Protein AF-A0A1Z5YV07-F1 (afdb_monomer_lite)

Radius of gyration: 16.12 Å; chains: 1; bounding box: 35×33×42 Å

Structure (mmCIF, N/CA/C/O backbone):
data_AF-A0A1Z5YV07-F1
#
_entry.id   AF-A0A1Z5YV07-F1
#
loop_
_atom_site.group_PDB
_atom_site.id
_atom_site.type_symbol
_atom_site.label_atom_id
_atom_site.label_alt_id
_atom_site.label_comp_id
_atom_site.label_asym_id
_atom_site.label_entity_id
_atom_site.label_seq_id
_atom_site.pdbx_PDB_ins_code
_atom_site.Cartn_x
_atom_site.Cartn_y
_atom_site.Cartn_z
_atom_site.occupancy
_atom_site.B_iso_or_equiv
_atom_site.auth_seq_id
_atom_site.auth_comp_id
_atom_site.auth_asym_id
_atom_site.auth_atom_id
_atom_site.pdbx_PDB_model_num
ATOM 1 N N . MET A 1 1 ? -0.125 5.043 3.936 1.00 93.25 1 MET A N 1
ATOM 2 C CA . MET A 1 1 ? 0.894 4.436 4.819 1.00 93.25 1 MET A CA 1
ATOM 3 C C . MET A 1 1 ? 2.230 4.839 4.240 1.00 93.25 1 MET A C 1
ATOM 5 O O . MET A 1 1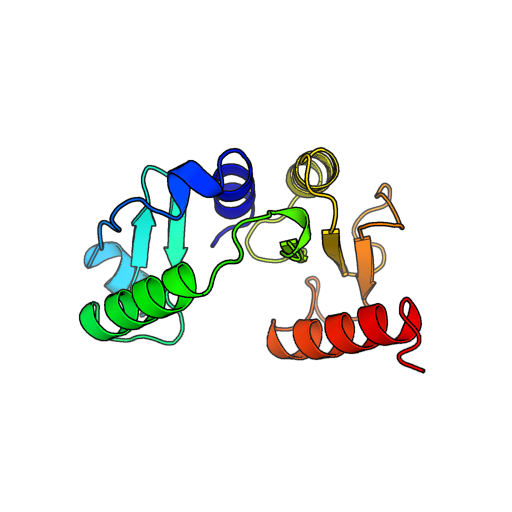 ? 2.277 5.045 3.032 1.00 93.25 1 MET A O 1
ATOM 9 N N . GLU A 1 2 ? 3.273 4.957 5.050 1.00 96.19 2 GLU A N 1
ATOM 10 C CA . GLU A 1 2 ? 4.626 5.019 4.491 1.00 96.19 2 GLU A CA 1
ATOM 11 C C . GLU A 1 2 ? 4.994 3.661 3.872 1.00 96.19 2 GLU A C 1
ATOM 13 O O . GLU A 1 2 ? 4.359 2.637 4.151 1.00 96.19 2 GLU A O 1
ATOM 18 N N . ALA A 1 3 ? 5.995 3.647 2.998 1.00 97.25 3 ALA A N 1
ATOM 19 C CA . ALA A 1 3 ? 6.403 2.456 2.266 1.00 97.25 3 ALA A CA 1
ATOM 20 C C . ALA A 1 3 ? 6.819 1.309 3.205 1.00 97.25 3 ALA A C 1
ATOM 22 O O . ALA A 1 3 ? 6.373 0.175 3.033 1.00 97.25 3 ALA A O 1
ATOM 23 N N . ASP A 1 4 ? 7.604 1.610 4.241 1.00 96.88 4 ASP A N 1
ATOM 24 C CA . ASP A 1 4 ? 8.066 0.619 5.220 1.00 96.88 4 ASP A CA 1
ATOM 25 C C . ASP A 1 4 ? 6.918 0.081 6.092 1.00 96.88 4 ASP A C 1
ATOM 27 O O . ASP A 1 4 ? 6.843 -1.125 6.344 1.00 96.88 4 ASP A O 1
ATOM 31 N N . ASP A 1 5 ? 5.978 0.947 6.492 1.00 97.94 5 ASP A N 1
ATOM 32 C CA . ASP A 1 5 ? 4.737 0.541 7.164 1.00 97.94 5 ASP A CA 1
ATOM 33 C C . ASP A 1 5 ? 3.943 -0.436 6.293 1.00 97.94 5 ASP A C 1
ATOM 35 O O . ASP A 1 5 ? 3.455 -1.452 6.788 1.00 97.94 5 ASP A O 1
ATOM 39 N N . TYR A 1 6 ? 3.845 -0.166 4.987 1.00 98.25 6 TYR A N 1
ATOM 40 C CA . TYR A 1 6 ? 3.141 -1.038 4.053 1.00 98.25 6 TYR A CA 1
ATOM 41 C C . TYR A 1 6 ? 3.842 -2.392 3.884 1.00 98.25 6 TYR A C 1
ATOM 43 O O . TYR A 1 6 ? 3.176 -3.424 3.903 1.00 98.25 6 TYR A O 1
ATOM 51 N N . ILE A 1 7 ? 5.176 -2.439 3.806 1.00 98.25 7 ILE A N 1
ATOM 52 C CA . ILE A 1 7 ? 5.910 -3.715 3.782 1.00 98.25 7 ILE A CA 1
ATOM 53 C C . ILE A 1 7 ? 5.664 -4.518 5.060 1.00 98.25 7 ILE A C 1
ATOM 55 O O . ILE A 1 7 ? 5.375 -5.713 4.988 1.00 98.25 7 ILE A O 1
ATOM 59 N N . ASN A 1 8 ? 5.745 -3.882 6.230 1.00 97.12 8 ASN A N 1
ATOM 60 C CA . ASN A 1 8 ? 5.493 -4.556 7.504 1.00 97.12 8 ASN A CA 1
ATOM 61 C C . ASN A 1 8 ? 4.047 -5.044 7.613 1.00 97.12 8 ASN A C 1
ATOM 63 O O . ASN A 1 8 ? 3.809 -6.172 8.041 1.00 97.12 8 ASN A O 1
ATOM 67 N N . PHE A 1 9 ? 3.100 -4.235 7.146 1.00 97.94 9 PHE A N 1
ATOM 68 C CA . PHE A 1 9 ? 1.698 -4.603 7.032 1.00 97.94 9 PHE A CA 1
ATOM 69 C C . PHE A 1 9 ? 1.504 -5.846 6.156 1.00 97.94 9 PHE A C 1
ATOM 71 O O . PHE A 1 9 ? 0.783 -6.764 6.536 1.00 97.94 9 PHE A O 1
ATOM 78 N N . LEU A 1 10 ? 2.193 -5.919 5.018 1.00 98.06 10 LEU A N 1
ATOM 79 C CA . LEU A 1 10 ? 2.113 -7.043 4.089 1.00 98.06 10 LEU A CA 1
ATOM 80 C C . LEU A 1 10 ? 2.897 -8.291 4.520 1.00 98.06 10 LEU A C 1
ATOM 82 O O . LEU A 1 10 ? 2.647 -9.368 3.997 1.00 98.06 10 LEU A O 1
ATOM 86 N N . ARG A 1 11 ? 3.826 -8.212 5.475 1.00 96.81 11 ARG A N 1
ATOM 87 C CA . ARG A 1 11 ? 4.520 -9.413 5.985 1.00 96.81 11 ARG A CA 1
ATOM 88 C C . ARG A 1 11 ? 3.602 -10.348 6.768 1.00 96.81 11 ARG A C 1
ATOM 90 O O . ARG A 1 11 ? 3.866 -11.544 6.821 1.00 96.81 11 ARG A O 1
ATOM 97 N N . ASP A 1 12 ? 2.549 -9.801 7.366 1.00 95.12 12 ASP A N 1
ATOM 98 C CA . ASP A 1 12 ? 1.585 -10.544 8.179 1.00 95.12 12 ASP A CA 1
ATOM 99 C C . ASP A 1 12 ? 0.162 -9.992 7.977 1.00 95.12 12 ASP A C 1
ATOM 101 O O . ASP A 1 12 ? -0.593 -9.737 8.920 1.00 95.12 12 ASP A O 1
ATOM 105 N N . PHE A 1 13 ? -0.190 -9.760 6.707 1.00 96.69 13 PHE A N 1
ATOM 106 C CA . PHE A 1 13 ? -1.395 -9.038 6.291 1.00 96.69 13 PHE A CA 1
ATOM 107 C C . PHE A 1 13 ? -2.661 -9.500 7.010 1.00 96.69 13 PHE A C 1
ATOM 109 O O . PHE A 1 13 ? -3.368 -8.680 7.592 1.00 96.69 13 PHE A O 1
ATOM 116 N N . ARG A 1 14 ? -2.945 -10.809 7.006 1.00 95.25 14 ARG A N 1
ATOM 117 C CA . ARG A 1 14 ? -4.187 -11.368 7.567 1.00 95.25 14 ARG A CA 1
ATOM 118 C C . ARG A 1 14 ? -4.284 -11.234 9.080 1.00 95.25 14 ARG A C 1
ATOM 120 O O . ARG A 1 14 ? -5.385 -11.050 9.591 1.00 95.25 14 ARG A O 1
ATOM 127 N N . ASN A 1 15 ? -3.161 -11.290 9.787 1.00 94.94 15 ASN A N 1
ATOM 128 C CA . ASN A 1 15 ? -3.136 -11.044 11.222 1.00 94.94 15 ASN A CA 1
ATOM 129 C C . ASN A 1 15 ? -3.289 -9.553 11.528 1.00 94.94 15 ASN A C 1
ATOM 131 O O . ASN A 1 15 ? -3.995 -9.191 12.462 1.00 94.94 15 ASN A O 1
ATOM 135 N N . ILE A 1 16 ? -2.623 -8.678 10.767 1.00 95.88 16 ILE A N 1
ATOM 136 C CA . ILE A 1 16 ? -2.610 -7.241 11.055 1.00 95.88 16 ILE A CA 1
ATOM 137 C C . ILE A 1 16 ? -3.946 -6.600 10.673 1.00 95.88 16 ILE A C 1
ATOM 139 O O . ILE A 1 16 ? -4.540 -5.930 11.508 1.00 95.88 16 ILE A O 1
ATOM 143 N N . ILE A 1 17 ? -4.475 -6.847 9.472 1.00 95.75 17 ILE A N 1
ATOM 144 C CA . ILE A 1 17 ? -5.689 -6.186 8.952 1.00 95.75 17 ILE A CA 1
ATOM 145 C C . ILE A 1 17 ? -6.923 -6.332 9.859 1.00 95.75 17 ILE A C 1
ATOM 147 O O . ILE A 1 17 ? -7.785 -5.453 9.868 1.00 95.75 17 ILE A O 1
ATOM 151 N N . GLY A 1 18 ? -7.014 -7.437 10.606 1.00 92.31 18 GLY A N 1
ATOM 152 C CA . GLY A 1 18 ? -8.135 -7.741 11.496 1.00 92.31 18 GLY A CA 1
ATOM 153 C C . GLY A 1 18 ? -8.008 -7.180 12.914 1.00 92.31 18 GLY A C 1
ATOM 154 O O . GLY A 1 18 ? -8.939 -7.346 13.698 1.00 92.31 18 GLY A O 1
ATOM 155 N N . LYS A 1 19 ? -6.880 -6.555 13.268 1.00 95.62 19 LYS A N 1
ATOM 156 C CA . LYS A 1 19 ? -6.681 -5.953 14.593 1.00 95.62 19 LYS A CA 1
ATOM 157 C C . LYS A 1 19 ? -7.398 -4.612 14.704 1.00 95.62 19 LYS A C 1
ATOM 159 O O . LYS A 1 19 ? -7.653 -3.928 13.712 1.00 95.62 19 LYS A O 1
ATOM 164 N N . ASP A 1 20 ? -7.674 -4.228 15.945 1.00 95.19 20 ASP A N 1
ATOM 165 C CA . ASP A 1 20 ? -8.215 -2.912 16.254 1.00 95.19 20 ASP A CA 1
ATOM 166 C C . ASP A 1 20 ? -7.219 -1.801 15.908 1.00 95.19 20 ASP A C 1
ATOM 168 O O . ASP A 1 20 ? -6.002 -1.949 16.055 1.00 95.19 20 ASP A O 1
ATOM 172 N N . ILE A 1 21 ? -7.766 -0.666 15.473 1.00 97.31 21 ILE A N 1
ATOM 173 C CA . ILE A 1 21 ? -7.000 0.549 15.205 1.00 97.31 21 ILE A CA 1
ATOM 174 C C . ILE A 1 21 ? -6.967 1.411 16.463 1.00 97.31 21 ILE A C 1
ATOM 176 O O . ILE A 1 21 ? -8.015 1.769 17.005 1.00 97.31 21 ILE A O 1
ATOM 180 N N . VAL A 1 22 ? -5.767 1.804 16.879 1.00 97.62 22 VAL A N 1
ATOM 181 C CA . VAL A 1 22 ? -5.553 2.821 17.911 1.00 97.62 22 VAL A CA 1
ATOM 182 C C . VAL A 1 22 ? -5.363 4.171 17.227 1.00 97.62 22 VAL A C 1
ATOM 184 O O . VAL A 1 22 ? -4.349 4.410 16.574 1.00 97.62 22 VAL A O 1
ATOM 187 N N . TYR A 1 23 ? -6.352 5.053 17.348 1.00 97.19 23 TYR A N 1
ATOM 188 C CA . TYR A 1 23 ? -6.301 6.397 16.769 1.00 97.19 23 TYR A CA 1
ATOM 189 C C . TYR A 1 23 ? -5.441 7.335 17.617 1.00 97.19 23 TYR A C 1
ATOM 191 O O . TYR A 1 23 ? -5.428 7.239 18.843 1.00 97.19 23 TYR A O 1
ATOM 199 N N . ASN A 1 24 ? -4.722 8.245 16.960 1.00 96.56 24 ASN A N 1
ATOM 200 C CA . ASN A 1 24 ? -3.821 9.186 17.616 1.00 96.56 24 ASN A CA 1
ATOM 201 C C . ASN A 1 24 ? -4.166 10.625 17.202 1.00 96.56 24 ASN A C 1
ATOM 203 O O . ASN A 1 24 ? -3.894 11.036 16.074 1.00 96.56 24 ASN A O 1
ATOM 207 N N . GLU A 1 25 ? -4.767 11.392 18.113 1.00 95.12 25 GLU A N 1
ATOM 208 C CA . GLU A 1 25 ? -5.223 12.765 17.850 1.00 95.12 25 GLU A CA 1
ATOM 209 C C . GLU A 1 25 ? -4.074 13.757 17.620 1.00 95.12 25 GLU A C 1
ATOM 211 O O . GLU A 1 25 ? -4.200 14.660 16.792 1.00 95.12 25 GLU A O 1
ATOM 216 N N . GLU A 1 26 ? -2.938 13.577 18.299 1.00 95.81 26 GLU A N 1
ATOM 217 C CA . GLU A 1 26 ? -1.756 14.428 18.122 1.00 95.81 26 GLU A CA 1
ATOM 218 C C . GLU A 1 26 ? -1.199 14.283 16.701 1.00 95.81 26 GLU A C 1
ATOM 220 O O . GLU A 1 26 ? -1.036 15.270 15.983 1.00 95.81 26 GLU A O 1
ATOM 225 N N . GLN A 1 27 ? -0.992 13.041 16.255 1.00 95.81 27 GLN A N 1
ATOM 226 C CA . GLN A 1 27 ? -0.579 12.745 14.884 1.00 95.81 27 GLN A CA 1
ATOM 227 C C . GLN A 1 27 ? -1.643 13.197 13.881 1.00 95.81 27 GLN A C 1
ATOM 229 O O . GLN A 1 27 ? -1.307 13.741 12.832 1.00 95.81 27 GLN A O 1
ATOM 234 N N . SER A 1 28 ? -2.926 13.032 14.215 1.00 95.75 28 SER A N 1
ATOM 235 C CA . SER A 1 28 ? -4.012 13.479 13.341 1.00 95.75 28 SER A CA 1
ATOM 236 C C . SER A 1 28 ? -3.990 14.993 13.127 1.00 95.75 28 SER A C 1
ATOM 238 O O . SER A 1 28 ? -4.149 15.472 12.005 1.00 95.75 28 SER A O 1
ATOM 240 N N . SER A 1 29 ? -3.723 15.749 14.193 1.00 93.94 29 SER A N 1
ATOM 241 C CA . SER A 1 29 ? -3.602 17.208 14.141 1.00 93.94 29 SER A CA 1
ATOM 242 C C . SER A 1 29 ? -2.368 17.642 13.349 1.00 93.94 29 SER A C 1
ATOM 244 O O . SER A 1 29 ? -2.453 18.558 12.536 1.00 93.94 29 SER A O 1
ATOM 246 N N . LEU A 1 30 ? -1.235 16.957 13.540 1.00 95.12 30 LEU A N 1
ATOM 247 C CA . LEU A 1 30 ? 0.011 17.235 12.821 1.00 95.12 30 LEU A CA 1
ATOM 248 C C . LEU A 1 30 ? -0.135 17.034 11.306 1.00 95.12 30 LEU A C 1
ATOM 250 O O . LEU A 1 30 ? 0.408 17.808 10.521 1.00 95.12 30 LEU A O 1
ATOM 254 N N . HIS A 1 31 ? -0.871 16.000 10.902 1.00 92.88 31 HIS A N 1
ATOM 255 C CA . HIS A 1 31 ? -1.031 15.613 9.500 1.00 92.88 31 HIS A CA 1
ATOM 256 C C . HIS A 1 31 ? -2.336 16.104 8.860 1.00 92.88 31 HIS A C 1
ATOM 258 O O . HIS A 1 31 ? -2.571 15.826 7.683 1.00 92.88 31 HIS A O 1
ATOM 264 N N . ASN A 1 32 ? -3.182 16.824 9.605 1.00 94.06 32 ASN A N 1
ATOM 265 C CA . ASN A 1 32 ? -4.477 17.340 9.149 1.00 94.06 32 ASN A CA 1
ATOM 266 C C . ASN A 1 32 ? -5.386 16.266 8.499 1.00 94.06 32 ASN A C 1
ATOM 268 O O . ASN A 1 32 ? -6.107 16.515 7.529 1.00 94.06 32 ASN A O 1
ATOM 272 N N . CYS A 1 33 ? -5.320 15.041 9.016 1.00 95.12 33 CYS A N 1
ATOM 273 C CA . CYS A 1 33 ? -6.159 13.905 8.632 1.00 95.12 33 CYS A CA 1
ATOM 274 C C . CYS A 1 33 ? -6.186 12.896 9.781 1.00 95.12 33 CYS A C 1
ATOM 276 O O . CYS A 1 33 ? -5.315 12.931 10.642 1.00 95.12 33 CYS A O 1
ATOM 278 N N . VAL A 1 34 ? -7.154 11.979 9.815 1.00 97.56 34 VAL A N 1
ATOM 279 C CA . VAL A 1 34 ? -7.167 10.951 10.867 1.00 97.56 34 VAL A CA 1
ATOM 280 C C . VAL A 1 34 ? -5.954 10.028 10.723 1.00 97.56 34 VAL A C 1
ATOM 282 O O . VAL A 1 34 ? -5.698 9.473 9.655 1.00 97.56 34 VAL A O 1
ATOM 285 N N . VAL A 1 35 ? -5.220 9.834 11.817 1.00 97.81 35 VAL A N 1
ATOM 286 C CA . VAL A 1 35 ? -4.085 8.912 11.905 1.00 97.81 35 VAL A CA 1
ATOM 287 C C . VAL A 1 35 ? -4.394 7.823 12.922 1.00 97.81 35 VAL A C 1
ATOM 289 O O . VAL A 1 35 ? -4.855 8.093 14.034 1.00 97.81 35 VAL A O 1
ATOM 292 N N . GLY A 1 36 ? -4.131 6.577 12.539 1.00 97.31 36 GLY A N 1
ATOM 293 C CA . GLY A 1 36 ? -4.302 5.415 13.401 1.00 97.31 36 GLY A CA 1
ATOM 294 C C . GLY A 1 36 ? -3.178 4.404 13.244 1.00 97.31 36 GLY A C 1
ATOM 295 O O . GLY A 1 36 ? -2.432 4.430 12.268 1.00 97.31 36 GLY A O 1
ATOM 296 N N . PHE A 1 37 ? -3.075 3.511 14.219 1.00 97.62 37 PHE A N 1
ATOM 297 C CA . PHE A 1 37 ? -2.061 2.470 14.287 1.00 97.62 37 PHE A CA 1
ATOM 298 C C . PHE A 1 37 ? -2.716 1.101 14.412 1.00 97.62 37 PHE A C 1
ATOM 300 O O . PHE A 1 37 ? -3.651 0.933 15.194 1.00 97.62 37 PHE A O 1
ATOM 307 N N . ILE A 1 38 ? -2.212 0.123 13.664 1.00 96.00 38 ILE A N 1
ATOM 308 C CA . ILE A 1 38 ? -2.626 -1.278 13.766 1.00 96.00 38 ILE A CA 1
ATOM 309 C C . ILE A 1 38 ? -1.414 -2.100 14.185 1.00 96.00 38 ILE A C 1
ATOM 311 O O . ILE A 1 38 ? -0.577 -2.473 13.361 1.00 96.00 38 ILE A O 1
ATOM 315 N N . GLY A 1 39 ? -1.287 -2.340 15.490 1.00 92.06 39 GLY A N 1
ATOM 316 C CA . GLY A 1 39 ? 0.007 -2.718 16.058 1.00 92.06 39 GLY A CA 1
ATOM 317 C C . GLY A 1 39 ? 1.025 -1.605 15.798 1.00 92.06 39 GLY A C 1
ATOM 318 O O . GLY A 1 39 ? 0.763 -0.455 16.139 1.00 92.06 39 GLY A O 1
ATOM 319 N N . ASP A 1 40 ? 2.134 -1.942 15.142 1.00 93.31 40 ASP A N 1
ATOM 320 C CA . ASP A 1 40 ? 3.217 -0.997 14.834 1.00 93.31 40 ASP A CA 1
ATOM 321 C C . ASP A 1 40 ? 3.066 -0.302 13.466 1.00 93.31 40 ASP A C 1
ATOM 323 O O . ASP A 1 40 ? 3.886 0.540 13.117 1.00 93.31 40 ASP A O 1
ATOM 327 N N . VAL A 1 41 ? 2.032 -0.638 12.683 1.00 96.38 41 VAL A N 1
ATOM 328 C CA . VAL A 1 41 ? 1.802 -0.068 11.343 1.00 96.38 41 VAL A CA 1
ATOM 329 C C . VAL A 1 41 ? 1.009 1.229 11.445 1.00 96.38 41 VAL A C 1
ATOM 331 O O . VAL A 1 41 ? -0.120 1.219 11.946 1.00 96.38 41 VAL A O 1
ATOM 334 N N . LYS A 1 42 ? 1.543 2.325 10.897 1.00 97.31 42 LYS A N 1
ATOM 335 C CA . LYS A 1 42 ? 0.857 3.626 10.843 1.00 97.31 42 LYS A CA 1
ATOM 336 C C . LYS A 1 42 ? 0.003 3.796 9.584 1.00 97.31 42 LYS A C 1
ATOM 338 O O . LYS A 1 42 ? 0.441 3.562 8.459 1.00 97.31 42 LYS A O 1
ATOM 343 N N . ILE A 1 43 ? -1.221 4.292 9.760 1.00 96.94 43 ILE A N 1
ATOM 344 C CA . ILE A 1 43 ? -2.201 4.521 8.693 1.00 96.94 43 ILE A CA 1
ATOM 345 C C . ILE A 1 43 ? -2.669 5.973 8.703 1.00 96.94 43 ILE A C 1
ATOM 347 O O . ILE A 1 43 ? -3.110 6.491 9.726 1.00 96.94 43 ILE A O 1
ATOM 351 N N . PHE A 1 44 ? -2.634 6.592 7.523 1.00 96.69 44 PHE A N 1
ATOM 352 C CA . PHE A 1 44 ? -3.171 7.925 7.265 1.00 96.69 44 PHE A CA 1
ATOM 353 C C . PHE A 1 44 ? -4.501 7.801 6.518 1.00 96.69 44 PHE A C 1
ATOM 355 O O . PHE A 1 44 ? -4.550 7.314 5.386 1.00 96.69 44 PHE A O 1
ATOM 362 N N . PHE A 1 45 ? -5.583 8.256 7.134 1.00 96.56 45 PHE A N 1
ATOM 363 C CA . PHE A 1 45 ? -6.925 8.285 6.562 1.00 96.56 45 PHE A CA 1
ATOM 364 C C . PHE A 1 45 ? -7.159 9.632 5.861 1.00 96.56 45 PHE A C 1
ATOM 366 O O . PHE A 1 45 ? -7.938 10.463 6.318 1.00 96.56 45 PHE A O 1
ATOM 373 N N . LEU A 1 46 ? -6.482 9.837 4.724 1.00 92.50 46 LEU A N 1
ATOM 374 C CA . LEU A 1 46 ? -6.352 11.134 4.031 1.00 92.50 46 LEU A CA 1
ATOM 375 C C . LEU A 1 46 ? -7.675 11.853 3.702 1.00 92.50 46 LEU A C 1
ATOM 377 O O . LEU A 1 46 ? -7.696 13.074 3.574 1.00 92.50 46 LEU A O 1
ATOM 381 N N . HIS A 1 47 ? -8.775 11.115 3.545 1.00 89.38 47 HIS A N 1
ATOM 382 C CA . HIS A 1 47 ? -10.083 11.665 3.166 1.00 89.38 47 HIS A CA 1
ATOM 383 C C . HIS A 1 47 ? -11.075 11.777 4.330 1.00 89.38 47 HIS A C 1
ATOM 385 O O . HIS A 1 47 ? -12.234 12.116 4.103 1.00 89.38 47 HIS A O 1
ATOM 391 N N . TYR A 1 48 ? -10.649 11.482 5.558 1.00 92.44 48 TYR A N 1
ATOM 392 C CA . TYR A 1 48 ? -11.522 11.453 6.726 1.00 92.44 48 TYR A CA 1
ATOM 393 C C . TYR A 1 48 ? -11.044 12.458 7.771 1.00 92.44 48 TYR A C 1
ATOM 395 O O . TYR A 1 48 ? -9.867 12.501 8.126 1.00 92.44 48 TYR A O 1
ATOM 403 N N . GLN A 1 49 ? -11.983 13.278 8.242 1.00 87.75 49 GLN A N 1
ATOM 404 C CA . GLN A 1 49 ? -11.742 14.335 9.230 1.00 87.75 49 GLN A CA 1
ATOM 405 C C . GLN A 1 49 ? -12.221 13.944 10.634 1.00 87.75 49 GLN A C 1
ATOM 407 O O . GLN A 1 49 ? -11.925 14.637 11.600 1.00 87.75 49 GLN A O 1
ATOM 412 N N . ASN A 1 50 ? -12.956 12.837 10.760 1.00 93.06 50 ASN A N 1
ATOM 413 C CA . ASN A 1 50 ? -13.397 12.300 12.038 1.00 93.06 50 ASN A CA 1
ATOM 414 C C . ASN A 1 50 ? -13.065 10.801 12.135 1.00 93.06 50 ASN A C 1
ATOM 416 O O . ASN A 1 50 ? -12.960 10.092 11.128 1.00 93.06 50 ASN A O 1
ATOM 420 N N . ILE A 1 51 ? -12.843 10.347 13.368 1.00 95.62 51 ILE A N 1
ATOM 421 C CA . ILE A 1 51 ? -12.414 8.979 13.674 1.00 95.62 51 ILE A CA 1
ATOM 422 C C . ILE A 1 51 ? -13.520 7.966 13.358 1.00 95.62 51 ILE A C 1
ATOM 424 O O . ILE A 1 51 ? -13.221 6.885 12.855 1.00 95.62 51 ILE A O 1
ATOM 428 N N . ASP A 1 52 ? -14.782 8.315 13.609 1.00 95.81 52 ASP A N 1
ATOM 429 C CA . ASP A 1 52 ? -15.913 7.404 13.418 1.00 95.81 52 ASP A CA 1
ATOM 430 C C . ASP A 1 52 ? -16.108 7.033 11.938 1.00 95.81 52 ASP A C 1
ATOM 432 O O . ASP A 1 52 ? -16.159 5.849 11.606 1.00 95.81 52 ASP A O 1
ATOM 436 N N . ASP A 1 53 ? -16.078 8.006 11.021 1.00 95.56 53 ASP A N 1
ATOM 437 C CA . ASP A 1 53 ? -16.178 7.760 9.578 1.00 95.56 53 ASP A CA 1
ATOM 438 C C . ASP A 1 53 ? -14.997 6.935 9.075 1.00 95.56 53 ASP A C 1
ATOM 440 O O . ASP A 1 53 ? -15.184 6.074 8.210 1.00 95.56 53 ASP A O 1
ATOM 444 N N . ALA A 1 54 ? -13.787 7.193 9.590 1.00 96.00 54 ALA A N 1
ATOM 445 C CA . ALA A 1 54 ? -12.587 6.430 9.256 1.00 96.00 54 ALA A CA 1
ATOM 446 C C . ALA A 1 54 ? -12.724 4.969 9.711 1.00 96.00 54 ALA A C 1
ATOM 448 O O . ALA A 1 54 ? -12.462 4.052 8.925 1.00 96.00 54 ALA A O 1
ATOM 449 N N . LYS A 1 55 ? -13.209 4.756 10.939 1.00 95.75 55 LYS A N 1
ATOM 450 C CA . LYS A 1 55 ? -13.454 3.439 11.529 1.00 95.75 55 LYS A CA 1
ATOM 451 C C . LYS A 1 55 ? -14.505 2.660 10.751 1.00 95.75 55 LYS A C 1
ATOM 453 O O . LYS A 1 55 ? -14.218 1.555 10.292 1.00 95.75 55 LYS A O 1
ATOM 458 N N . ASP A 1 56 ? -15.675 3.245 10.520 1.00 95.81 56 ASP A N 1
ATOM 459 C CA . ASP A 1 56 ? -16.767 2.605 9.781 1.00 95.81 56 ASP A CA 1
ATOM 460 C C . ASP A 1 56 ? -16.337 2.252 8.354 1.00 95.81 56 ASP A C 1
ATOM 462 O O . ASP A 1 56 ? -16.596 1.163 7.831 1.00 95.81 56 ASP A O 1
ATOM 466 N N . SER A 1 57 ? -15.602 3.165 7.726 1.00 95.19 57 SER A N 1
ATOM 467 C CA . SER A 1 57 ? -15.012 2.991 6.406 1.00 95.19 57 SER A CA 1
ATOM 468 C C . SER A 1 57 ? -13.974 1.880 6.337 1.00 95.19 57 SER A C 1
ATOM 470 O O . SER A 1 57 ? -13.918 1.181 5.319 1.00 95.19 57 SER A O 1
ATOM 472 N N . TRP A 1 58 ? -13.145 1.735 7.367 1.00 96.19 58 TRP A N 1
ATOM 473 C CA . TRP A 1 58 ? -12.169 0.660 7.481 1.00 96.19 58 TRP A CA 1
ATOM 474 C C . TRP A 1 58 ? -12.872 -0.677 7.682 1.00 96.19 58 TRP A C 1
ATOM 476 O O . TRP A 1 58 ? -12.744 -1.563 6.837 1.00 96.19 58 TRP A O 1
ATOM 486 N N . THR A 1 59 ? -13.708 -0.792 8.717 1.00 95.56 59 THR A N 1
ATOM 487 C CA . THR A 1 59 ? -14.446 -2.016 9.054 1.00 95.56 59 THR A CA 1
ATOM 488 C C . THR A 1 59 ? -15.268 -2.522 7.868 1.00 95.56 59 THR A C 1
ATOM 490 O O . THR A 1 59 ? -15.211 -3.705 7.530 1.00 95.56 59 THR A O 1
ATOM 493 N N . ARG A 1 60 ? -15.966 -1.628 7.154 1.00 96.75 60 ARG A N 1
ATOM 494 C CA . ARG A 1 60 ? -16.736 -1.975 5.948 1.00 96.75 60 ARG A CA 1
ATOM 495 C C . ARG A 1 60 ? -15.868 -2.452 4.779 1.00 96.75 60 ARG A C 1
ATOM 497 O O . ARG A 1 60 ? -16.359 -3.190 3.929 1.00 96.75 6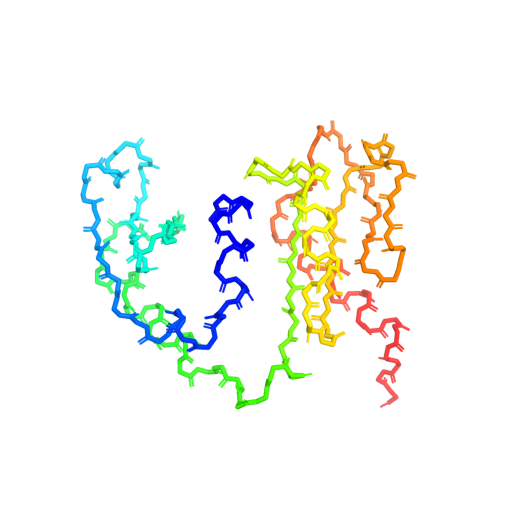0 ARG A O 1
ATOM 504 N N . ARG A 1 61 ? -14.625 -1.978 4.650 1.00 95.75 61 ARG A N 1
ATOM 505 C CA . ARG A 1 61 ? -13.710 -2.415 3.580 1.00 95.75 61 ARG A CA 1
ATOM 506 C C . ARG A 1 61 ? -13.045 -3.739 3.933 1.00 95.75 61 ARG A C 1
ATOM 508 O O . ARG A 1 61 ? -12.994 -4.615 3.077 1.00 95.75 61 ARG A O 1
ATOM 515 N N . VAL A 1 62 ? -12.635 -3.913 5.188 1.00 96.31 62 VAL A N 1
ATOM 516 C CA . VAL A 1 62 ? -12.086 -5.179 5.693 1.00 96.31 62 VAL A CA 1
ATOM 517 C C . VAL A 1 62 ? -13.095 -6.316 5.538 1.00 96.31 62 VAL A C 1
ATOM 519 O O . VAL A 1 62 ? -12.723 -7.396 5.093 1.00 96.31 62 VAL A O 1
ATOM 522 N N . SER A 1 63 ? -14.386 -6.073 5.789 1.00 96.50 63 SER A N 1
ATOM 523 C CA . SER A 1 63 ? -15.425 -7.104 5.638 1.00 96.50 63 SER A CA 1
ATOM 524 C C . SER A 1 63 ? -15.668 -7.577 4.197 1.00 96.50 63 SER A C 1
ATOM 526 O O . SER A 1 63 ? -16.337 -8.587 3.997 1.00 96.50 63 SER A O 1
ATOM 528 N N . ARG A 1 64 ? -15.141 -6.867 3.190 1.00 96.69 64 ARG A N 1
ATOM 5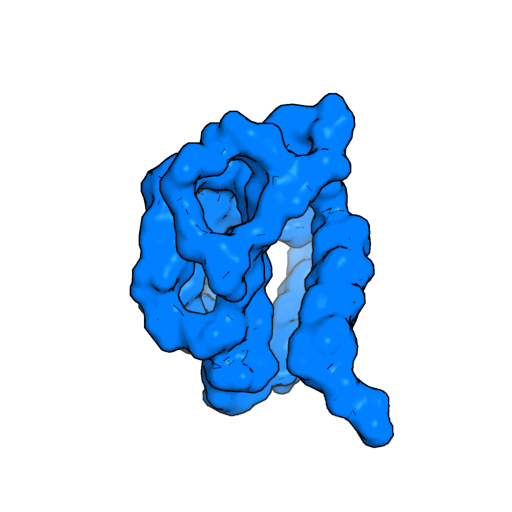29 C CA . ARG A 1 64 ? -15.226 -7.245 1.768 1.00 96.69 64 ARG A CA 1
ATOM 530 C C . ARG A 1 64 ? -14.001 -8.006 1.279 1.00 96.69 64 ARG A C 1
ATOM 532 O O . ARG A 1 64 ? -13.970 -8.380 0.109 1.00 96.69 64 ARG A O 1
ATOM 539 N N . LEU A 1 65 ? -12.986 -8.179 2.126 1.00 96.81 65 LEU A N 1
ATOM 540 C CA . LEU A 1 65 ? -11.784 -8.891 1.724 1.00 96.81 65 LEU A CA 1
ATOM 541 C C . LEU A 1 65 ? -12.137 -10.336 1.360 1.00 96.81 65 LEU A C 1
ATOM 543 O O . LEU A 1 65 ? -12.851 -10.999 2.118 1.00 96.81 65 LEU A O 1
ATOM 547 N N . PRO A 1 66 ? -11.636 -10.840 0.223 1.00 96.69 66 PRO A N 1
ATOM 548 C CA . PRO A 1 66 ? -11.832 -12.232 -0.141 1.00 96.69 66 PRO A CA 1
ATOM 549 C C . PRO A 1 66 ? -11.116 -13.142 0.861 1.00 96.69 66 PRO A C 1
ATOM 551 O O . PRO A 1 66 ? -10.180 -12.727 1.551 1.00 96.69 66 PRO A O 1
ATOM 554 N N . ALA A 1 67 ? -11.546 -14.400 0.941 1.00 95.25 67 ALA A N 1
ATOM 555 C CA . ALA A 1 67 ? -10.933 -15.381 1.833 1.00 95.25 67 ALA A CA 1
ATOM 556 C C . ALA A 1 67 ? -9.507 -15.763 1.395 1.00 95.25 67 ALA A C 1
ATOM 558 O O . ALA A 1 67 ? -8.663 -16.019 2.249 1.00 95.25 67 ALA A O 1
ATOM 559 N N . SER A 1 68 ? -9.240 -15.776 0.085 1.00 96.62 68 SER A N 1
ATOM 560 C CA . SER A 1 68 ? -7.929 -16.086 -0.490 1.00 96.62 68 SER A CA 1
ATOM 561 C C . SER A 1 68 ? -7.121 -14.817 -0.759 1.00 96.62 68 SER A C 1
ATOM 563 O O . SER A 1 68 ? -7.668 -13.820 -1.229 1.00 96.62 68 SER A O 1
ATOM 565 N N . ASP A 1 69 ? -5.813 -14.858 -0.501 1.00 96.25 69 ASP A N 1
ATOM 566 C CA . ASP A 1 69 ? -4.883 -13.788 -0.899 1.00 96.25 69 ASP A CA 1
ATOM 567 C C . ASP A 1 69 ? -4.642 -13.766 -2.414 1.00 96.25 69 ASP A C 1
ATOM 569 O O . ASP A 1 69 ? -4.310 -12.723 -2.970 1.00 96.25 69 ASP A O 1
ATOM 573 N N . ASP A 1 70 ? -4.890 -14.883 -3.101 1.00 96.62 70 ASP A N 1
ATOM 574 C CA . ASP A 1 70 ? -4.801 -14.981 -4.562 1.00 96.62 70 ASP A CA 1
ATOM 575 C C . ASP A 1 70 ? -5.913 -14.212 -5.291 1.00 96.62 70 ASP A C 1
ATOM 577 O O . ASP A 1 70 ? -5.834 -14.040 -6.506 1.00 96.62 70 ASP A O 1
ATOM 581 N N . ASP A 1 71 ? -6.933 -13.750 -4.566 1.00 96.00 71 ASP A N 1
ATOM 582 C CA . ASP A 1 71 ? -8.004 -12.894 -5.086 1.00 96.00 71 ASP A CA 1
ATOM 583 C C . ASP A 1 71 ? -7.748 -11.407 -4.768 1.00 96.00 71 ASP A C 1
ATOM 585 O O . ASP A 1 71 ? -8.587 -10.546 -5.039 1.00 96.00 71 ASP A O 1
ATOM 589 N N . ILE A 1 72 ? -6.597 -11.091 -4.165 1.00 96.62 72 ILE A N 1
ATOM 590 C CA . ILE A 1 72 ? -6.172 -9.734 -3.820 1.00 96.62 72 ILE A CA 1
ATOM 591 C C . ILE A 1 72 ? -5.032 -9.333 -4.750 1.00 96.62 72 ILE A C 1
ATOM 593 O O . ILE A 1 72 ? -4.120 -10.115 -5.011 1.00 96.62 72 ILE A O 1
ATOM 597 N N . LEU A 1 73 ? -5.080 -8.095 -5.239 1.00 96.88 73 LEU A N 1
ATOM 598 C CA . LEU A 1 73 ? -3.948 -7.439 -5.879 1.00 96.88 73 LEU A CA 1
ATOM 599 C C . LEU A 1 73 ? -3.278 -6.506 -4.874 1.00 96.88 73 LEU A C 1
ATOM 601 O O . LEU A 1 73 ? -3.897 -5.551 -4.402 1.00 96.88 73 LEU A O 1
ATOM 605 N N . PHE A 1 74 ? -2.008 -6.760 -4.580 1.00 97.75 74 PHE A N 1
ATOM 606 C CA . PHE A 1 74 ? 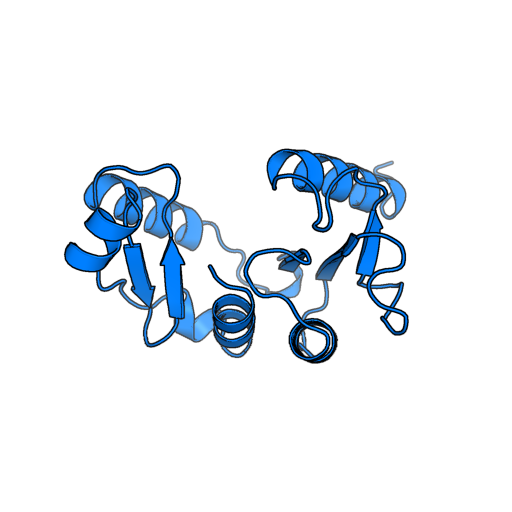-1.197 -5.875 -3.752 1.00 97.75 74 PHE A CA 1
ATOM 607 C C . PHE A 1 74 ? -0.463 -4.878 -4.644 1.00 97.75 74 PHE A C 1
ATOM 609 O O . PHE A 1 74 ? 0.265 -5.279 -5.552 1.00 97.75 74 PHE A O 1
ATOM 616 N N . GLN A 1 75 ? -0.667 -3.586 -4.394 1.00 97.62 75 GLN A N 1
ATOM 617 C CA . GLN A 1 75 ? -0.132 -2.507 -5.217 1.00 97.62 75 GLN A CA 1
ATOM 618 C C . GLN A 1 75 ? 0.760 -1.582 -4.390 1.00 97.62 75 GLN A C 1
ATOM 620 O O . GLN A 1 75 ? 0.354 -1.125 -3.324 1.00 97.62 75 GLN A O 1
ATOM 625 N N . ILE A 1 76 ? 1.944 -1.263 -4.911 1.00 97.88 76 ILE A N 1
ATOM 626 C CA . ILE A 1 76 ? 2.869 -0.284 -4.326 1.00 97.88 76 ILE A CA 1
ATOM 627 C C . ILE A 1 76 ? 3.334 0.724 -5.387 1.00 97.88 76 ILE A C 1
ATOM 629 O O . ILE A 1 76 ? 3.296 0.447 -6.584 1.00 97.88 76 ILE A O 1
ATOM 633 N N . SER A 1 77 ? 3.780 1.901 -4.956 1.00 97.50 77 SER A N 1
ATOM 634 C CA . SER A 1 77 ? 4.426 2.897 -5.817 1.00 97.50 77 SER A CA 1
ATOM 635 C C . SER A 1 77 ? 5.656 3.475 -5.131 1.00 97.50 77 SER A C 1
ATOM 637 O O . SER A 1 77 ? 5.724 3.443 -3.904 1.00 97.50 77 SER A O 1
ATOM 639 N N . ASP A 1 78 ? 6.567 4.087 -5.884 1.00 96.75 78 ASP A N 1
ATOM 640 C CA . ASP A 1 78 ? 7.788 4.726 -5.369 1.00 96.75 78 ASP A CA 1
ATOM 641 C C . ASP A 1 78 ? 7.584 6.056 -4.601 1.00 96.75 78 ASP A C 1
ATOM 643 O O . ASP A 1 78 ? 8.443 6.945 -4.598 1.00 96.75 78 ASP A O 1
ATOM 647 N N . ARG A 1 79 ? 6.435 6.178 -3.932 1.00 95.06 79 ARG A N 1
ATOM 648 C CA . ARG A 1 79 ? 6.027 7.289 -3.065 1.00 95.06 79 ARG A CA 1
ATOM 649 C C . ARG A 1 79 ? 6.308 6.968 -1.592 1.00 95.06 79 ARG A C 1
ATOM 651 O O . ARG A 1 79 ? 6.672 5.850 -1.24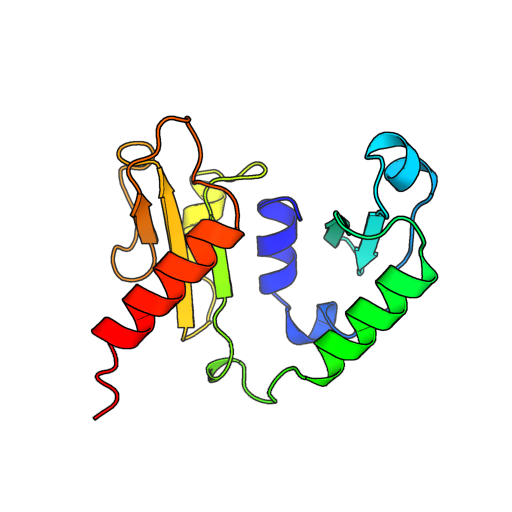1 1.00 95.06 79 ARG A O 1
ATOM 658 N N . ASP A 1 80 ? 6.126 7.965 -0.729 1.00 94.38 80 ASP A N 1
ATOM 659 C CA . ASP A 1 80 ? 6.025 7.800 0.729 1.00 94.38 80 ASP A CA 1
ATOM 660 C C . ASP A 1 80 ? 7.207 7.056 1.382 1.00 94.38 80 ASP A C 1
ATOM 662 O O . ASP A 1 80 ? 7.027 6.162 2.207 1.00 94.38 80 ASP A O 1
ATOM 666 N N . GLY A 1 81 ? 8.435 7.428 1.006 1.00 95.50 81 GLY A N 1
ATOM 667 C CA . GLY A 1 81 ? 9.658 6.855 1.580 1.00 95.50 81 GLY A CA 1
ATOM 668 C C . GLY A 1 81 ? 10.123 5.550 0.930 1.00 95.50 81 GLY A C 1
ATOM 669 O O . GLY A 1 81 ? 10.988 4.879 1.480 1.00 95.50 81 GLY A O 1
ATOM 670 N N . PHE A 1 82 ? 9.581 5.183 -0.234 1.00 97.56 82 PHE A N 1
ATOM 671 C CA . PHE A 1 82 ? 10.022 4.008 -0.985 1.00 97.56 82 PHE A CA 1
ATOM 672 C C . PHE A 1 82 ? 11.513 4.080 -1.358 1.00 97.56 82 PHE A C 1
ATOM 674 O O . PHE A 1 82 ? 12.006 5.079 -1.888 1.00 97.56 82 PHE A O 1
ATOM 681 N N . THR 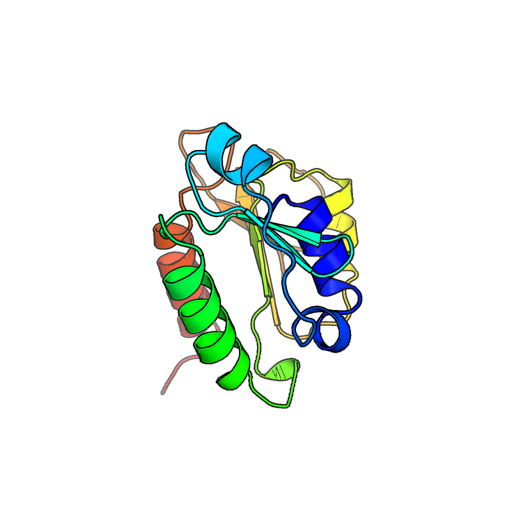A 1 83 ? 12.228 2.977 -1.133 1.00 96.94 83 THR A N 1
ATOM 682 C CA . THR A 1 83 ? 13.663 2.825 -1.426 1.00 96.94 83 THR A CA 1
ATOM 683 C C . THR A 1 83 ? 13.949 1.544 -2.217 1.00 96.94 83 THR A C 1
ATOM 685 O O . THR A 1 83 ? 13.065 0.712 -2.414 1.00 96.94 83 THR A O 1
ATOM 688 N N . GLU A 1 84 ? 15.207 1.335 -2.622 1.00 96.88 84 GLU A N 1
ATOM 689 C CA . GLU A 1 84 ? 15.663 0.052 -3.192 1.00 96.88 84 GLU A CA 1
ATOM 690 C C . GLU A 1 84 ? 15.368 -1.134 -2.260 1.00 96.88 84 GLU A C 1
ATOM 692 O O . GLU A 1 84 ? 14.945 -2.196 -2.710 1.00 96.88 84 GLU A O 1
ATOM 697 N N . LYS A 1 85 ? 15.495 -0.939 -0.941 1.00 97.75 85 LYS A N 1
ATOM 698 C CA . LYS A 1 85 ? 15.135 -1.960 0.046 1.00 97.75 85 LYS A CA 1
ATOM 699 C C . LYS A 1 85 ? 13.646 -2.303 -0.026 1.00 97.75 85 LYS A C 1
ATOM 701 O O . LYS A 1 85 ? 13.301 -3.481 -0.034 1.00 97.75 85 LYS A O 1
ATOM 706 N N . THR A 1 86 ? 12.771 -1.299 -0.109 1.00 98.12 86 THR A N 1
ATOM 707 C CA . THR A 1 86 ? 11.323 -1.508 -0.255 1.00 98.12 86 THR A CA 1
ATOM 708 C C . THR A 1 86 ? 11.015 -2.316 -1.518 1.00 98.12 86 THR A C 1
ATOM 710 O O . THR A 1 86 ? 10.232 -3.265 -1.469 1.00 98.12 86 THR A O 1
ATOM 713 N N . LEU A 1 87 ? 11.671 -1.980 -2.635 1.00 97.88 87 LEU A N 1
ATOM 714 C CA . LEU A 1 87 ? 11.553 -2.689 -3.910 1.00 97.88 87 LEU A CA 1
ATOM 715 C C . LEU A 1 87 ? 11.904 -4.173 -3.759 1.00 97.88 87 LEU A C 1
ATOM 717 O O . LEU A 1 87 ? 11.122 -5.052 -4.140 1.00 97.88 87 LEU A O 1
ATOM 721 N N . GLU A 1 88 ? 13.060 -4.466 -3.167 1.00 97.81 88 GLU A N 1
ATOM 722 C CA . GLU A 1 88 ? 13.494 -5.837 -2.916 1.00 97.81 88 GLU A CA 1
ATOM 723 C C . GLU A 1 88 ? 12.552 -6.596 -1.975 1.00 97.81 88 GLU A C 1
ATOM 725 O O . GLU A 1 88 ? 12.225 -7.758 -2.225 1.00 97.81 88 GLU A O 1
ATOM 730 N N . GLU A 1 89 ? 12.132 -5.972 -0.873 1.00 98.38 89 GLU A N 1
ATOM 731 C CA . GLU A 1 89 ? 11.266 -6.598 0.125 1.00 98.38 89 GLU A CA 1
ATOM 732 C C . GLU A 1 89 ? 9.885 -6.909 -0.457 1.00 98.38 89 GLU A C 1
ATOM 734 O O . GLU A 1 89 ? 9.397 -8.028 -0.289 1.00 98.38 89 GLU A O 1
ATOM 739 N N . PHE A 1 90 ? 9.296 -5.983 -1.219 1.00 98.56 90 PHE A N 1
ATOM 740 C CA . PHE A 1 90 ? 8.025 -6.201 -1.910 1.00 98.56 90 PHE A CA 1
ATOM 741 C C . PHE A 1 90 ? 8.119 -7.329 -2.948 1.00 98.56 90 PHE A C 1
ATOM 743 O O . PHE A 1 90 ? 7.237 -8.192 -3.042 1.00 98.56 90 PHE A O 1
ATOM 750 N N . SER A 1 91 ? 9.228 -7.381 -3.695 1.00 97.88 91 SER A N 1
ATOM 751 C CA . SER A 1 91 ? 9.486 -8.447 -4.675 1.00 97.88 91 SER A CA 1
ATOM 752 C C . SER A 1 91 ? 9.495 -9.832 -4.021 1.00 97.88 91 SER A C 1
ATOM 754 O O . SER A 1 91 ? 8.984 -10.790 -4.601 1.00 97.88 91 SER A O 1
ATOM 756 N N . LYS A 1 92 ? 9.996 -9.935 -2.784 1.00 98.06 92 LYS A N 1
ATOM 757 C CA . LYS A 1 92 ? 10.117 -11.192 -2.024 1.00 98.06 92 LYS A CA 1
ATOM 758 C C . LYS A 1 92 ? 8.829 -11.624 -1.309 1.00 98.06 92 LYS A C 1
ATOM 760 O O . LYS A 1 92 ? 8.762 -12.764 -0.854 1.00 98.06 92 LYS A O 1
ATOM 765 N N . LEU A 1 93 ? 7.811 -10.762 -1.200 1.00 98.38 93 LEU A N 1
ATOM 766 C CA . LEU A 1 93 ? 6.543 -11.121 -0.549 1.00 98.38 93 LEU A CA 1
ATOM 767 C C . LEU A 1 93 ? 5.850 -12.295 -1.270 1.00 98.38 93 LEU A C 1
ATOM 769 O O . LEU A 1 93 ? 5.792 -12.287 -2.503 1.00 98.38 93 LEU A O 1
ATOM 773 N N . PRO A 1 94 ? 5.270 -13.266 -0.543 1.00 97.06 94 PRO A N 1
ATOM 774 C CA . PRO A 1 94 ? 4.741 -14.508 -1.112 1.00 97.06 94 PRO A CA 1
ATOM 775 C C . PRO A 1 94 ? 3.326 -14.354 -1.703 1.00 97.06 94 PRO A C 1
ATOM 777 O O . PRO A 1 94 ? 2.510 -15.266 -1.602 1.00 97.06 94 PRO A O 1
ATOM 780 N N . TYR A 1 95 ? 3.015 -13.205 -2.307 1.00 98.00 95 TYR A N 1
ATOM 781 C CA . TYR A 1 95 ? 1.718 -12.953 -2.934 1.00 98.00 95 TYR A CA 1
ATOM 782 C C . TYR A 1 95 ? 1.770 -13.193 -4.433 1.00 98.00 95 TYR A C 1
ATOM 784 O O . TYR A 1 95 ? 2.679 -12.717 -5.116 1.00 98.00 95 TYR A O 1
ATOM 792 N N . LYS A 1 96 ? 0.755 -13.894 -4.940 1.00 96.12 96 LYS A N 1
ATOM 793 C CA . LYS A 1 96 ? 0.615 -14.214 -6.359 1.00 96.12 96 LYS A CA 1
ATOM 794 C C . LYS A 1 96 ? 0.409 -12.970 -7.219 1.00 96.12 96 LYS A C 1
ATOM 796 O O . LYS A 1 96 ? 1.097 -12.810 -8.222 1.00 96.12 96 LYS A O 1
ATOM 801 N N . ASN A 1 97 ? -0.521 -12.093 -6.834 1.00 96.62 97 ASN A N 1
ATOM 802 C CA . ASN A 1 97 ? -0.811 -10.882 -7.598 1.00 96.62 97 ASN A CA 1
ATOM 803 C C . ASN A 1 97 ? -0.209 -9.671 -6.893 1.00 96.62 97 ASN A C 1
ATOM 805 O O . ASN A 1 97 ? -0.731 -9.170 -5.894 1.00 96.62 97 ASN A O 1
ATOM 809 N N . LYS A 1 98 ? 0.895 -9.191 -7.451 1.00 97.19 98 LYS A N 1
ATOM 810 C CA . LYS A 1 98 ? 1.570 -7.971 -7.025 1.00 97.19 98 LYS A CA 1
ATOM 811 C C . LYS A 1 98 ? 1.780 -7.081 -8.233 1.00 97.19 98 LYS A C 1
ATOM 813 O O . LYS A 1 98 ? 2.072 -7.579 -9.317 1.00 97.19 98 LYS A O 1
ATOM 818 N N . ILE A 1 99 ? 1.662 -5.781 -8.023 1.00 97.69 99 ILE A N 1
ATOM 819 C CA . ILE A 1 99 ? 2.022 -4.775 -9.011 1.00 97.69 99 ILE A CA 1
ATOM 820 C C . ILE A 1 99 ? 2.727 -3.617 -8.312 1.00 97.69 99 ILE A C 1
ATOM 822 O O . ILE A 1 99 ? 2.356 -3.201 -7.216 1.00 97.69 99 ILE A O 1
ATOM 826 N N . GLY A 1 100 ? 3.782 -3.120 -8.928 1.00 97.62 100 GLY A N 1
ATOM 827 C CA . GLY A 1 100 ? 4.546 -1.985 -8.454 1.00 97.62 100 GLY A CA 1
ATOM 828 C C . GLY A 1 100 ? 4.684 -0.949 -9.553 1.00 97.62 100 GLY A C 1
ATOM 829 O O . GLY A 1 100 ? 4.790 -1.294 -10.728 1.00 97.62 100 GLY A O 1
ATOM 830 N N . PHE A 1 101 ? 4.717 0.319 -9.172 1.00 97.75 101 PHE A N 1
ATOM 831 C CA . PHE A 1 101 ? 4.994 1.415 -10.090 1.00 97.75 101 PHE A CA 1
ATOM 832 C C . PHE A 1 101 ? 6.198 2.213 -9.613 1.00 97.75 101 PHE A C 1
ATOM 834 O O . PHE A 1 101 ? 6.315 2.521 -8.426 1.00 97.75 101 PHE A O 1
ATOM 841 N N . ILE A 1 102 ? 7.096 2.537 -10.536 1.00 97.25 102 ILE A N 1
ATOM 842 C CA . ILE A 1 102 ? 8.313 3.298 -10.251 1.00 97.25 102 ILE A CA 1
ATOM 843 C C . ILE A 1 102 ? 8.512 4.384 -11.304 1.00 97.25 102 ILE A C 1
ATOM 845 O O . ILE A 1 102 ? 8.173 4.190 -12.471 1.00 97.25 102 ILE A O 1
ATOM 849 N N . THR A 1 103 ? 9.078 5.525 -10.915 1.00 96.31 103 THR A N 1
ATOM 850 C CA . THR A 1 103 ? 9.466 6.559 -11.881 1.00 96.31 103 THR A CA 1
ATOM 851 C C . THR A 1 103 ? 10.561 6.029 -12.804 1.00 96.31 103 THR A C 1
ATOM 853 O O . THR A 1 103 ? 11.532 5.421 -12.338 1.00 96.31 103 THR A O 1
ATOM 856 N N . ARG A 1 104 ? 10.415 6.264 -14.114 1.00 94.94 104 ARG A N 1
ATOM 857 C CA . ARG A 1 104 ? 11.373 5.802 -15.126 1.00 94.94 104 ARG A CA 1
ATOM 858 C C . ARG A 1 104 ? 12.806 6.217 -14.786 1.00 94.94 104 ARG A C 1
ATOM 860 O O . ARG A 1 104 ? 13.077 7.381 -14.500 1.00 94.94 104 ARG A O 1
ATOM 867 N N . GLY A 1 105 ? 13.733 5.263 -14.868 1.00 92.94 105 GLY A N 1
ATOM 868 C CA . GLY A 1 105 ? 15.168 5.492 -14.687 1.00 92.94 105 GLY A CA 1
ATOM 869 C C . GLY A 1 105 ? 15.610 5.721 -13.239 1.00 92.94 105 GLY A C 1
ATOM 870 O O . GLY A 1 105 ? 16.793 5.961 -13.003 1.00 92.94 105 GLY A O 1
ATOM 871 N N . LYS A 1 106 ? 14.697 5.641 -12.263 1.00 94.12 106 LYS A N 1
ATOM 872 C CA . LYS A 1 106 ? 15.022 5.834 -10.842 1.00 94.12 106 LYS A CA 1
ATOM 873 C C . LYS A 1 106 ? 15.633 4.592 -10.196 1.00 94.12 106 LYS A C 1
ATOM 875 O O . LYS A 1 106 ? 16.466 4.715 -9.304 1.00 94.12 106 LYS A O 1
ATOM 880 N N . TYR A 1 107 ? 15.245 3.407 -10.659 1.00 95.00 107 TYR A N 1
ATOM 881 C CA . TYR A 1 107 ? 15.763 2.126 -10.185 1.00 95.00 107 TYR A CA 1
ATOM 882 C C . TYR A 1 107 ? 16.253 1.318 -11.379 1.00 95.00 107 TYR A C 1
ATOM 884 O O . TYR A 1 107 ? 15.578 1.258 -12.397 1.00 95.00 107 TYR A O 1
ATOM 892 N N . ASN A 1 108 ? 17.420 0.689 -11.255 1.00 93.25 108 ASN A N 1
ATOM 893 C CA . ASN A 1 108 ? 18.044 -0.037 -12.371 1.00 93.25 108 ASN A CA 1
ATOM 894 C C . ASN A 1 108 ? 17.850 -1.556 -12.301 1.00 93.25 108 ASN A C 1
ATOM 896 O O . ASN A 1 108 ? 18.158 -2.257 -13.259 1.00 93.25 108 ASN A O 1
ATOM 900 N N . ASN A 1 109 ? 17.409 -2.078 -11.155 1.00 94.50 109 ASN A N 1
ATOM 901 C CA . ASN A 1 109 ? 17.263 -3.510 -10.934 1.00 94.50 109 ASN A CA 1
ATOM 902 C C . ASN A 1 109 ? 15.935 -3.792 -10.236 1.00 94.50 109 ASN A C 1
ATOM 904 O O . ASN A 1 109 ? 15.772 -3.497 -9.052 1.00 94.50 109 ASN A O 1
ATOM 908 N N . PHE A 1 110 ? 14.989 -4.340 -10.988 1.00 96.44 110 PHE A N 1
ATOM 909 C CA . PHE A 1 110 ? 13.662 -4.686 -10.507 1.00 96.44 110 PHE A CA 1
ATOM 910 C C . PHE A 1 110 ? 13.071 -5.827 -11.332 1.00 96.44 110 PHE A C 1
ATOM 912 O O . PHE A 1 110 ? 13.477 -6.069 -12.466 1.00 96.44 110 PHE A O 1
ATOM 919 N N . ASP A 1 111 ? 12.115 -6.550 -10.752 1.00 96.19 111 ASP A N 1
ATOM 920 C CA . ASP A 1 111 ? 11.380 -7.587 -11.475 1.00 96.19 111 ASP A CA 1
ATOM 921 C C . ASP A 1 111 ? 10.328 -6.933 -12.378 1.00 96.19 111 ASP A C 1
ATOM 923 O O . ASP A 1 111 ? 9.302 -6.458 -11.890 1.00 96.19 111 ASP A O 1
ATOM 927 N N . GLU A 1 112 ? 10.571 -6.921 -13.689 1.00 94.81 112 GLU A N 1
ATOM 928 C CA . GLU A 1 112 ? 9.672 -6.349 -14.706 1.00 94.81 112 GLU A CA 1
ATOM 929 C C . GLU A 1 112 ? 8.290 -7.030 -14.766 1.00 94.81 112 GLU A C 1
ATOM 931 O O . GLU A 1 112 ? 7.347 -6.486 -15.346 1.00 94.81 112 GLU A O 1
ATOM 936 N N . ASN A 1 113 ? 8.124 -8.213 -14.161 1.00 93.19 113 ASN A N 1
ATOM 937 C CA . ASN A 1 113 ? 6.807 -8.846 -14.049 1.00 93.19 113 ASN A CA 1
ATOM 938 C C . ASN A 1 113 ? 5.943 -8.211 -12.954 1.00 93.19 113 ASN A C 1
ATOM 940 O O . ASN A 1 113 ? 4.717 -8.352 -12.994 1.00 93.19 113 ASN A O 1
ATOM 944 N N . ILE A 1 114 ? 6.582 -7.549 -11.986 1.00 96.50 114 ILE A N 1
ATOM 945 C CA . ILE A 1 114 ? 5.943 -6.895 -10.844 1.00 96.50 114 ILE A CA 1
ATOM 946 C C . ILE A 1 114 ? 5.935 -5.381 -11.049 1.00 96.50 114 ILE A C 1
ATOM 948 O O . ILE A 1 114 ? 4.897 -4.752 -10.860 1.00 96.50 114 ILE A O 1
ATOM 952 N N . PHE A 1 115 ? 7.078 -4.794 -11.401 1.00 97.44 115 PHE A N 1
ATOM 953 C CA . PHE A 1 115 ? 7.273 -3.351 -11.451 1.00 97.44 115 PHE A CA 1
ATOM 954 C C . PHE A 1 115 ? 7.178 -2.799 -12.871 1.00 97.44 115 PHE A C 1
ATOM 956 O O . PHE A 1 115 ? 7.813 -3.299 -13.797 1.00 97.44 115 PHE A O 1
ATOM 963 N N . HIS A 1 116 ? 6.416 -1.718 -13.011 1.00 95.44 116 HIS A N 1
ATOM 964 C CA . HIS A 1 116 ? 6.226 -0.987 -14.253 1.00 95.44 116 HIS A CA 1
ATOM 965 C C . HIS A 1 116 ? 6.772 0.433 -14.114 1.00 95.44 116 HIS A C 1
ATOM 967 O O . HIS A 1 116 ? 6.384 1.176 -13.209 1.00 95.44 116 HIS A O 1
ATOM 973 N N . GLU A 1 117 ? 7.662 0.815 -15.027 1.00 95.44 117 GLU A N 1
ATOM 974 C CA . GLU A 1 117 ? 8.133 2.192 -15.110 1.00 95.44 117 GLU A CA 1
ATOM 975 C C . GLU A 1 117 ? 7.044 3.114 -15.657 1.00 95.44 117 GLU A C 1
ATOM 977 O O . GLU A 1 117 ? 6.387 2.801 -16.654 1.00 95.44 117 GLU A O 1
ATOM 982 N N . ILE A 1 118 ? 6.906 4.282 -15.036 1.00 93.88 118 ILE A N 1
ATOM 983 C CA . ILE A 1 118 ? 6.009 5.343 -15.478 1.00 93.88 118 ILE A CA 1
ATOM 984 C C . ILE A 1 118 ? 6.829 6.580 -15.833 1.00 93.88 118 ILE A C 1
ATOM 986 O O . ILE A 1 118 ? 7.675 7.034 -15.059 1.00 93.88 118 ILE A O 1
ATOM 990 N N . ASP A 1 119 ? 6.524 7.156 -16.995 1.00 91.56 119 ASP A N 1
ATOM 991 C CA . ASP A 1 119 ? 6.923 8.517 -17.330 1.00 91.56 119 ASP A CA 1
ATOM 992 C C . ASP A 1 119 ? 6.008 9.503 -16.607 1.00 91.56 119 ASP A C 1
ATOM 994 O O . ASP A 1 119 ? 4.820 9.632 -16.916 1.00 91.56 119 ASP A O 1
ATOM 998 N N . TRP A 1 120 ? 6.568 10.205 -15.631 1.00 90.94 120 TRP A N 1
ATOM 999 C CA . TRP A 1 120 ? 5.884 11.257 -14.900 1.00 90.94 120 TRP A CA 1
ATOM 1000 C C . TRP A 1 120 ? 6.815 12.453 -14.748 1.00 90.94 120 TRP A C 1
ATOM 1002 O O . TRP A 1 120 ? 8.033 12.317 -14.754 1.00 90.94 120 TRP A O 1
ATOM 1012 N N . HIS A 1 121 ? 6.239 13.647 -14.671 1.00 85.00 121 HIS A N 1
ATOM 1013 C CA . HIS A 1 121 ? 7.004 14.894 -14.665 1.00 85.00 121 HIS A CA 1
ATOM 1014 C C . HIS A 1 121 ? 7.637 15.219 -13.302 1.00 85.00 121 HIS A C 1
ATOM 1016 O O . HIS A 1 121 ? 8.366 16.202 -13.196 1.00 85.00 121 HIS A O 1
ATOM 1022 N N . GLU A 1 122 ? 7.350 14.423 -12.272 1.00 87.12 122 GLU A N 1
ATOM 1023 C CA . GLU A 1 122 ? 7.915 14.541 -10.925 1.00 87.12 122 GLU A CA 1
ATOM 1024 C C . GLU A 1 122 ? 8.815 13.335 -10.615 1.00 87.12 122 GLU A C 1
ATOM 1026 O O . GLU A 1 122 ? 8.708 12.288 -11.250 1.00 87.12 122 GLU A O 1
ATOM 1031 N N . ASP A 1 123 ? 9.642 13.446 -9.573 1.00 85.12 123 ASP A N 1
ATOM 1032 C CA . ASP A 1 123 ? 10.591 12.399 -9.150 1.00 85.12 123 ASP A CA 1
ATOM 1033 C C . ASP A 1 123 ? 9.931 11.180 -8.459 1.00 85.12 123 ASP A C 1
ATOM 1035 O O . ASP A 1 123 ? 10.608 10.293 -7.923 1.00 85.12 123 ASP A O 1
ATOM 1039 N N . VAL A 1 124 ? 8.600 11.119 -8.445 1.00 89.56 124 VAL A N 1
ATOM 1040 C CA . VAL A 1 124 ? 7.778 10.032 -7.889 1.00 89.56 124 VAL A CA 1
ATOM 1041 C C . VAL A 1 124 ? 6.590 9.760 -8.811 1.00 89.56 124 VAL A C 1
ATOM 1043 O O . VAL A 1 124 ? 6.143 10.663 -9.509 1.00 89.56 124 VAL A O 1
ATOM 1046 N N . CYS A 1 125 ? 6.038 8.545 -8.777 1.00 93.75 125 CYS A N 1
ATOM 1047 C CA . CYS A 1 125 ? 4.848 8.147 -9.540 1.00 93.75 125 CYS A CA 1
ATOM 1048 C C . CYS A 1 125 ? 3.679 9.134 -9.397 1.00 93.75 125 CYS A C 1
ATOM 1050 O O . CYS A 1 125 ? 3.614 9.829 -8.395 1.00 93.75 125 CYS A O 1
ATOM 1052 N N . PRO A 1 126 ? 2.682 9.170 -10.297 1.00 93.31 126 PRO A N 1
ATOM 1053 C CA . PRO A 1 126 ? 1.492 10.020 -10.155 1.00 93.31 126 PRO A CA 1
ATOM 1054 C C . PRO A 1 126 ? 0.606 9.658 -8.938 1.00 93.31 126 PRO A C 1
ATOM 1056 O O . PRO A 1 126 ? 0.846 8.656 -8.258 1.00 93.31 126 PRO A O 1
ATOM 1059 N N . PRO A 1 127 ? -0.435 10.462 -8.630 1.00 90.75 127 PRO A N 1
ATOM 1060 C CA . PRO A 1 127 ? -1.404 10.152 -7.579 1.00 90.75 127 PRO A CA 1
ATOM 1061 C C . PRO A 1 127 ? -2.139 8.822 -7.801 1.00 90.75 127 PRO A C 1
ATOM 1063 O O . PRO A 1 127 ? -2.364 8.394 -8.934 1.00 90.75 127 PRO A O 1
ATOM 1066 N N . GLY A 1 128 ? -2.613 8.215 -6.707 1.00 87.19 128 GLY A N 1
ATOM 1067 C CA . GLY A 1 128 ? -3.212 6.874 -6.718 1.00 87.19 128 GLY A CA 1
ATOM 1068 C C . GLY A 1 128 ? -4.414 6.686 -7.652 1.00 87.19 128 GLY A C 1
ATOM 1069 O O . GLY A 1 128 ? -4.625 5.579 -8.132 1.00 87.19 128 GLY A O 1
ATOM 1070 N N . VAL A 1 129 ? -5.168 7.747 -7.964 1.00 89.75 129 VAL A N 1
ATOM 1071 C CA . VAL A 1 129 ? -6.275 7.677 -8.937 1.00 89.75 129 VAL A CA 1
ATOM 1072 C C . VAL A 1 129 ? -5.783 7.325 -10.344 1.00 89.75 129 VAL A C 1
ATOM 1074 O O . VAL A 1 129 ? -6.350 6.441 -10.971 1.00 89.75 129 VAL A O 1
ATOM 1077 N N . MET A 1 130 ? -4.677 7.926 -10.796 1.00 92.38 130 MET A N 1
ATOM 1078 C CA . MET A 1 130 ? -4.092 7.630 -12.109 1.00 92.38 130 MET A CA 1
ATOM 1079 C C . MET A 1 130 ? -3.457 6.242 -12.136 1.00 92.38 130 MET A C 1
ATOM 1081 O O . MET A 1 130 ? -3.588 5.520 -13.119 1.00 92.38 130 MET A O 1
ATOM 1085 N N . LEU A 1 131 ? -2.804 5.844 -11.038 1.00 93.44 131 LEU A N 1
ATOM 1086 C CA . LEU A 1 131 ? -2.277 4.486 -10.908 1.00 93.44 131 LEU A CA 1
ATOM 1087 C C . LEU A 1 131 ? -3.399 3.440 -10.943 1.00 93.44 131 LEU A C 1
ATOM 1089 O O . LEU A 1 131 ? -3.192 2.351 -11.462 1.00 93.44 131 LEU A O 1
ATOM 1093 N N . GLY A 1 132 ? -4.587 3.762 -10.423 1.00 92.12 132 GLY A N 1
ATOM 1094 C CA . GLY A 1 132 ? -5.766 2.900 -10.505 1.00 92.12 132 GLY A CA 1
ATOM 1095 C C . GLY A 1 132 ? -6.212 2.634 -11.944 1.00 92.12 132 GLY A C 1
ATOM 1096 O O . GLY A 1 132 ? -6.443 1.478 -12.300 1.00 92.12 132 GLY A O 1
ATOM 1097 N N . ASP A 1 133 ? -6.264 3.677 -12.775 1.00 92.12 133 ASP A N 1
ATOM 1098 C CA . ASP A 1 133 ? -6.606 3.555 -14.198 1.00 92.12 133 ASP A CA 1
ATOM 1099 C C . ASP A 1 133 ? -5.558 2.713 -14.948 1.00 92.12 133 ASP A C 1
ATOM 1101 O O . ASP A 1 133 ? -5.898 1.772 -15.665 1.00 92.12 133 ASP A O 1
ATOM 1105 N N . MET A 1 134 ? -4.267 2.966 -14.698 1.00 92.75 134 MET A N 1
ATOM 1106 C CA . MET A 1 134 ? -3.173 2.185 -15.291 1.00 92.75 134 MET A CA 1
ATOM 1107 C C . MET A 1 134 ? -3.225 0.710 -14.877 1.00 92.75 134 MET A C 1
ATOM 1109 O O . MET A 1 134 ? -3.047 -0.180 -15.709 1.00 92.75 134 MET A O 1
ATOM 1113 N N . THR A 1 135 ? -3.495 0.430 -13.601 1.00 93.88 135 THR A N 1
ATOM 1114 C CA . THR A 1 135 ? -3.677 -0.938 -13.105 1.00 93.88 135 THR A CA 1
ATOM 1115 C C . THR A 1 135 ? -4.828 -1.638 -13.826 1.00 93.88 135 THR A C 1
ATOM 1117 O O . THR A 1 135 ? -4.679 -2.792 -14.233 1.00 93.88 135 THR A O 1
ATOM 1120 N N . PHE A 1 136 ? -5.958 -0.956 -14.026 1.00 92.19 136 PHE A N 1
ATOM 1121 C CA . PHE A 1 136 ? -7.098 -1.507 -14.758 1.00 92.19 136 PHE A CA 1
ATOM 1122 C C . PHE A 1 136 ? -6.725 -1.881 -16.201 1.00 92.19 136 PHE A C 1
ATOM 1124 O O . PHE A 1 136 ? -7.015 -2.996 -16.642 1.00 92.19 136 PHE A O 1
ATOM 1131 N N . ASP A 1 137 ? -6.010 -1.007 -16.910 1.00 90.31 137 ASP A N 1
ATOM 1132 C CA . ASP A 1 137 ? -5.556 -1.260 -18.283 1.00 90.31 137 ASP A CA 1
ATOM 1133 C C . ASP A 1 137 ? -4.550 -2.424 -18.371 1.00 90.31 137 ASP A C 1
ATOM 1135 O O . ASP A 1 137 ? -4.636 -3.279 -19.262 1.00 90.31 137 ASP A O 1
ATOM 1139 N N . ILE A 1 138 ? -3.615 -2.518 -17.419 1.00 88.56 138 ILE A N 1
ATOM 1140 C CA . ILE A 1 138 ? -2.636 -3.616 -17.348 1.00 88.56 138 ILE A CA 1
ATOM 1141 C C . ILE A 1 138 ? -3.341 -4.955 -17.111 1.00 88.56 138 ILE A C 1
ATOM 1143 O O . ILE A 1 138 ? -3.014 -5.956 -17.753 1.00 88.56 138 ILE A O 1
ATOM 1147 N N . ILE A 1 139 ? -4.329 -4.989 -16.218 1.00 87.12 139 ILE A N 1
ATOM 1148 C CA . ILE A 1 139 ? -5.094 -6.206 -15.941 1.00 87.12 139 ILE A CA 1
ATOM 1149 C C . ILE A 1 139 ? -5.898 -6.612 -17.180 1.00 87.12 139 ILE A C 1
ATOM 1151 O O . ILE A 1 139 ? -5.789 -7.753 -17.621 1.00 87.12 139 ILE A O 1
ATOM 1155 N N . ASN A 1 140 ? -6.635 -5.696 -17.807 1.00 85.06 140 ASN A N 1
ATOM 1156 C CA . ASN A 1 140 ? -7.462 -6.032 -18.972 1.00 85.06 140 ASN A CA 1
ATOM 1157 C C . ASN A 1 140 ? -6.650 -6.408 -20.220 1.00 85.06 140 ASN A C 1
ATOM 1159 O O . ASN A 1 140 ? -7.106 -7.203 -21.041 1.00 85.06 140 ASN A O 1
ATOM 1163 N N . SER A 1 141 ? -5.442 -5.865 -20.385 1.00 80.75 141 SER A N 1
ATOM 1164 C CA . SER A 1 141 ? -4.559 -6.256 -21.490 1.00 80.75 141 SER A CA 1
ATOM 1165 C C . SER A 1 141 ? -3.950 -7.649 -21.292 1.00 80.75 141 SER A C 1
ATOM 1167 O O . SER A 1 141 ? -3.828 -8.402 -22.262 1.00 80.75 141 SER A O 1
ATOM 1169 N N . LYS A 1 142 ? -3.612 -8.028 -20.048 1.00 67.12 142 LYS A N 1
ATOM 1170 C CA . LYS A 1 142 ? -3.110 -9.372 -19.697 1.00 67.12 142 LYS A CA 1
ATOM 1171 C C . LYS A 1 142 ? -4.214 -10.431 -19.702 1.00 67.12 142 LYS A C 1
ATOM 1173 O O . LYS A 1 142 ? -3.980 -11.562 -20.127 1.00 67.12 142 LYS A O 1
ATOM 1178 N N . TYR A 1 143 ? -5.415 -10.065 -19.273 1.00 58.09 143 TYR A N 1
ATOM 1179 C CA . TYR A 1 143 ? -6.582 -10.934 -19.220 1.00 58.09 143 TYR A CA 1
ATOM 1180 C C . TYR A 1 143 ? -7.614 -10.411 -20.214 1.00 58.09 143 TYR A C 1
ATOM 1182 O O . TYR A 1 143 ? -8.492 -9.637 -19.847 1.00 58.09 143 TYR A O 1
ATOM 1190 N N . LYS A 1 144 ? -7.503 -10.821 -21.487 1.00 48.03 144 LYS A N 1
ATOM 1191 C CA . LYS A 1 144 ? -8.563 -10.587 -22.478 1.00 48.03 144 LYS A CA 1
ATOM 1192 C C . LYS A 1 144 ? -9.877 -11.106 -21.899 1.00 48.03 144 LYS A C 1
ATOM 1194 O O . LYS A 1 144 ? -10.093 -12.316 -21.861 1.00 48.03 144 LYS A O 1
ATOM 1199 N N . VAL A 1 145 ? -10.737 -10.205 -21.442 1.00 45.81 145 VAL A N 1
ATOM 1200 C CA . VAL A 1 145 ? -12.129 -10.539 -21.164 1.00 45.81 145 VAL A CA 1
ATOM 1201 C C . VAL A 1 145 ? -12.776 -10.701 -22.535 1.00 45.81 145 VAL A C 1
ATOM 1203 O O . VAL A 1 145 ? -13.092 -9.716 -23.201 1.00 45.81 145 VAL A O 1
ATOM 1206 N N . CYS A 1 146 ? -12.807 -11.944 -23.012 1.00 41.19 146 CYS A N 1
ATOM 1207 C CA . CYS A 1 146 ? -13.597 -12.344 -24.170 1.00 41.19 146 CYS A CA 1
ATOM 1208 C C . CYS A 1 146 ? -15.088 -12.203 -23.856 1.00 41.19 146 CYS A C 1
ATOM 1210 O O . CYS A 1 146 ? -15.475 -12.552 -22.716 1.00 41.19 146 CYS A O 1
#

InterPro domains:
  IPR015037 Protein of unknown function DUF1919 [PF08942] (1-112)
  IPR037226 CAC2185-like superfamily [SSF142795] (2-115)

Sequence (146 aa):
MEADDYINFLRDFRNIIGKDIVYNEEQSSLHNCVVGFIGDVKIFFLHYQNIDDAKDSWTRRVSRLPASDDDILFQISDRDGFTEKTLEEFSKLPYKNKIGFITRGKYNNFDENIFHEIDWHEDVCPPGVMLGDMTFDIINSKYKVC

Organism: NCBI:txid146475

Secondary structure (DSSP, 8-state):
--HHHHHHHHHTHHHHHTSPPEE-HHHHHHHTSEEEEETTEEEEETT-SSHHHHHHHHHHHHTT--SSGGG--EEEES-TT--HHHHHHHHHS--SSEEEEEETTS-S---TTTEEEE--SSSSPPPHHHHHHHHHHHHHHHS---

pLDDT: mean 93.54, std 8.58, range [41.19, 98.56]

Foldseek 3Di:
DALVLLLVCLQPVVVQLPADWAWDVVVCVVVVATWTDRDPRIDGPPVHNDPVCVVVVSVVVSVPDDPDLQVDAAEEWCDRNDDPVSQVSQLPRPGPHAAYEYAPPPDDDHDPVHYDHDDDPDRIDDDPVVVVVVVVVVVCVVPVPD